Protein AF-A0A3P6QV38-F1 (afdb_monomer)

Nearest PDB structures (foldseek):
  3avs-assembly1_A  TM=8.826E-01  e=5.944E-12  Homo sapiens
  6fuk-assembly1_A  TM=8.864E-01  e=8.827E-12  Homo sapiens
  6ful-assembly1_A  TM=8.847E-01  e=1.227E-11  Homo sapiens
  3avr-assembly1_A  TM=8.791E-01  e=1.822E-11  Homo sapiens
  6g8f-assembly1_A  TM=8.722E-01  e=2.372E-11  Homo sapiens

InterPro domains:
  IPR051630 Transcriptional Corepressor and Histone Demethylase [PTHR14017] (4-155)

Radius of gyration: 28.72 Å; Cα contacts (8 Å, |Δi|>4): 113; chains: 1; bounding box: 100×56×40 Å

Foldseek 3Di:
DVLVVCCVPPVVPRDDPDDPDDDDDDDDDDDPPPPPVDDQDPVNVDDDAAEDEDDAPCSLVDVVVVVSCVVDPHYHYHCNCVRVVPDCVCVDLVVCCVPFQFAKDKAWDFDDDPPVADADPVRHGDPDGRTDIDMDTSNVVSVVVVVVVVVVVVVVVVVVVVVVVVVVVVVVVD

Structure (mmCIF, N/CA/C/O backbone):
data_AF-A0A3P6QV38-F1
#
_entry.id   AF-A0A3P6QV38-F1
#
loop_
_atom_site.group_PDB
_atom_site.id
_atom_site.type_symbol
_atom_site.label_atom_id
_atom_site.label_alt_id
_atom_site.label_comp_id
_atom_site.label_asym_id
_atom_site.label_entity_id
_atom_site.label_seq_id
_atom_site.pdbx_PDB_ins_code
_atom_site.Cartn_x
_atom_site.Cartn_y
_atom_site.Cartn_z
_atom_site.occupancy
_atom_site.B_iso_or_equiv
_atom_site.auth_seq_id
_atom_site.auth_comp_id
_atom_site.auth_asym_id
_atom_site.auth_atom_id
_atom_site.pdbx_PDB_model_num
ATOM 1 N N . MET A 1 1 ? -47.387 7.118 -4.915 1.00 59.31 1 MET A N 1
ATOM 2 C CA . MET A 1 1 ? -47.621 7.230 -6.373 1.00 59.31 1 MET A CA 1
ATOM 3 C C . MET A 1 1 ? -48.513 8.413 -6.726 1.00 59.31 1 MET A C 1
ATOM 5 O O . MET A 1 1 ? -48.124 9.179 -7.590 1.00 59.31 1 MET A O 1
ATOM 9 N N . GLU A 1 2 ? -49.624 8.643 -6.021 1.00 66.56 2 GLU A N 1
ATOM 10 C CA . GLU A 1 2 ? -50.565 9.749 -6.299 1.00 66.56 2 GLU A CA 1
ATOM 11 C C . GLU A 1 2 ? -49.926 11.156 -6.291 1.00 66.56 2 GLU A C 1
ATOM 13 O O . GLU A 1 2 ? -50.250 12.012 -7.109 1.00 66.56 2 GLU A O 1
ATOM 18 N N . MET A 1 3 ? -48.941 11.387 -5.416 1.00 63.09 3 MET A N 1
ATOM 19 C CA . MET A 1 3 ? -48.184 12.648 -5.375 1.00 63.09 3 MET A CA 1
ATOM 20 C C . MET A 1 3 ? -47.224 12.820 -6.560 1.00 63.09 3 MET A C 1
ATOM 22 O O . MET A 1 3 ? -46.977 13.944 -6.984 1.00 63.09 3 MET A O 1
ATOM 26 N N . CYS A 1 4 ? -46.715 11.722 -7.126 1.00 66.69 4 CYS A N 1
ATOM 27 C CA . CYS A 1 4 ? -45.883 11.761 -8.328 1.00 66.69 4 CYS A CA 1
ATOM 28 C C . CYS A 1 4 ? -46.725 12.116 -9.561 1.00 66.69 4 CYS A C 1
ATOM 30 O O . CYS A 1 4 ? -46.257 12.867 -10.408 1.00 66.69 4 CYS A O 1
ATOM 32 N N . SER A 1 5 ? -47.977 11.646 -9.627 1.00 71.81 5 SER A N 1
ATOM 33 C CA . SER A 1 5 ? -48.927 12.002 -10.691 1.00 71.81 5 SER A CA 1
ATOM 34 C C . SER A 1 5 ? -49.300 13.487 -10.647 1.00 71.81 5 SER A C 1
ATOM 36 O O . SER A 1 5 ? -49.256 14.160 -11.670 1.00 71.81 5 SER A O 1
ATOM 38 N N . LYS A 1 6 ? -49.524 14.055 -9.450 1.00 70.50 6 LYS A N 1
ATOM 39 C CA . LYS A 1 6 ? -49.798 15.499 -9.277 1.00 70.50 6 LYS A CA 1
ATOM 40 C C . LYS A 1 6 ? -48.680 16.406 -9.800 1.00 70.50 6 LYS A C 1
ATOM 42 O O . LYS A 1 6 ? -48.975 17.502 -10.258 1.00 70.50 6 LYS A O 1
ATOM 47 N N . ARG A 1 7 ? -47.420 15.951 -9.785 1.00 72.81 7 ARG A N 1
ATOM 48 C CA . ARG A 1 7 ? -46.286 16.685 -10.375 1.00 72.81 7 ARG A CA 1
ATOM 49 C C . ARG A 1 7 ? -46.465 16.935 -11.876 1.00 72.81 7 ARG A C 1
ATOM 51 O O . ARG A 1 7 ? -45.995 17.953 -12.370 1.00 72.81 7 ARG A O 1
ATOM 58 N N . VAL A 1 8 ? -47.117 16.005 -12.577 1.00 75.62 8 VAL A N 1
ATOM 59 C CA . VAL A 1 8 ? -47.374 16.068 -14.024 1.00 75.62 8 VAL A CA 1
ATOM 60 C C . VAL A 1 8 ? -48.748 16.680 -14.303 1.00 75.62 8 VAL A C 1
ATOM 62 O O . VAL A 1 8 ? -48.852 17.587 -15.121 1.00 75.62 8 VAL A O 1
ATOM 65 N N . ASP A 1 9 ? -49.780 16.237 -13.580 1.00 81.56 9 ASP A N 1
ATOM 66 C CA . ASP A 1 9 ? -51.176 16.588 -13.866 1.00 81.56 9 ASP A CA 1
ATOM 67 C C . ASP A 1 9 ? -51.581 17.968 -13.318 1.00 81.56 9 ASP A C 1
ATOM 69 O O . ASP A 1 9 ? -52.434 18.641 -13.893 1.00 81.56 9 ASP A O 1
ATOM 73 N N . ARG A 1 10 ? -51.001 18.394 -12.184 1.00 81.00 10 ARG A N 1
ATOM 74 C CA . ARG A 1 10 ? -51.323 19.653 -11.480 1.00 81.00 10 ARG A CA 1
ATOM 75 C C . ARG A 1 10 ? -50.068 20.275 -10.840 1.00 81.00 10 ARG A C 1
ATOM 77 O O . ARG A 1 10 ? -49.975 20.365 -9.613 1.00 81.00 10 ARG A O 1
ATOM 84 N N . PRO A 1 11 ? -49.096 20.735 -11.650 1.00 73.69 11 PRO A N 1
ATOM 85 C CA . PRO A 1 11 ? -47.784 21.179 -11.171 1.00 73.69 11 PRO A CA 1
ATOM 86 C C . PRO A 1 11 ? -47.845 22.362 -10.194 1.00 73.69 11 PRO A C 1
ATOM 88 O O . PRO A 1 11 ? -46.985 22.480 -9.328 1.00 73.69 11 PRO A O 1
ATOM 91 N N . SER A 1 12 ? -48.869 23.213 -10.287 1.00 78.94 12 SER A N 1
ATOM 92 C CA . SER A 1 12 ? -49.080 24.350 -9.379 1.00 78.94 12 SER A CA 1
ATOM 93 C C . SER A 1 12 ? -49.512 23.940 -7.963 1.00 78.94 12 SER A C 1
ATOM 95 O O . SER A 1 12 ? -49.294 24.697 -7.023 1.00 78.94 12 SER A O 1
ATOM 97 N N . GLU A 1 13 ? -50.112 22.755 -7.802 1.00 80.88 13 GLU A N 1
ATOM 98 C CA . GLU A 1 13 ? -50.526 22.183 -6.507 1.00 80.88 13 GLU A CA 1
ATOM 99 C C . GLU A 1 13 ? -49.484 21.199 -5.949 1.00 80.88 13 GLU A C 1
ATOM 101 O O . GLU A 1 13 ? -49.621 20.695 -4.832 1.00 80.88 13 GLU A O 1
ATOM 106 N N . PHE A 1 14 ? -48.447 20.882 -6.731 1.00 78.31 14 PHE A N 1
ATOM 107 C CA . PHE A 1 14 ? -47.413 19.945 -6.326 1.00 78.31 14 PHE A CA 1
ATOM 108 C C . PHE A 1 14 ? -46.420 20.614 -5.373 1.00 78.31 14 PHE A C 1
ATOM 110 O O . PHE A 1 14 ? -45.637 21.481 -5.757 1.00 78.31 14 PHE A O 1
ATOM 117 N N . GLN A 1 15 ? -46.405 20.144 -4.128 1.00 75.81 15 GLN A N 1
ATOM 118 C CA . GLN A 1 15 ? -45.390 20.492 -3.145 1.00 75.81 15 GLN A CA 1
ATOM 119 C C . GLN A 1 15 ? -44.466 19.291 -2.938 1.00 75.81 15 GLN A C 1
ATOM 121 O O . GLN A 1 15 ? -44.911 18.211 -2.544 1.00 75.81 15 GLN A O 1
ATOM 126 N 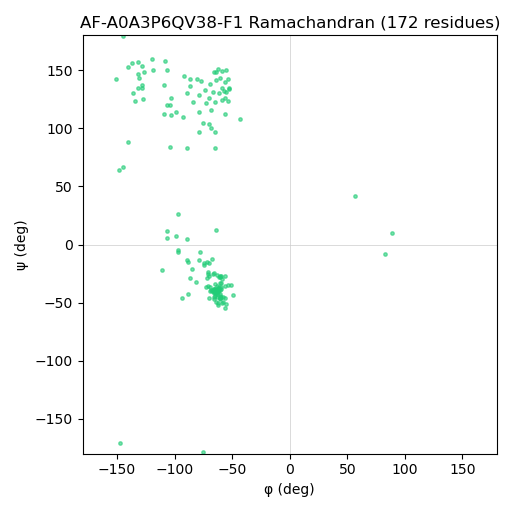N . SER A 1 16 ? -43.173 19.468 -3.213 1.00 73.19 16 SER A N 1
ATOM 127 C CA . SER A 1 16 ? -42.196 18.409 -2.965 1.00 73.19 16 SER A CA 1
ATOM 128 C C . SER A 1 16 ? -42.051 18.155 -1.463 1.00 73.19 16 SER A C 1
ATOM 130 O O . SER A 1 16 ? -41.852 19.092 -0.691 1.00 73.19 16 SER A O 1
ATOM 132 N N . LEU A 1 17 ? -42.107 16.884 -1.054 1.00 73.38 17 LEU A N 1
ATOM 133 C CA . LEU A 1 17 ? -41.834 16.466 0.328 1.00 73.38 17 LEU A CA 1
ATOM 134 C C . LEU A 1 17 ? -40.351 16.588 0.701 1.00 73.38 17 LEU A C 1
ATOM 136 O O . LEU A 1 17 ? -40.019 16.711 1.877 1.00 73.38 17 LEU A O 1
ATOM 140 N N . PHE A 1 18 ? -39.465 16.535 -0.293 1.00 77.12 18 PHE A N 1
ATOM 141 C CA . PHE A 1 18 ? -38.020 16.599 -0.108 1.00 77.12 18 PHE A CA 1
ATOM 142 C C . PHE A 1 18 ? -37.447 17.821 -0.821 1.00 77.12 18 PHE A C 1
ATOM 144 O O . PHE A 1 18 ? -37.964 18.263 -1.850 1.00 77.12 18 PHE A O 1
ATOM 151 N N . CYS A 1 19 ? -36.348 18.364 -0.301 1.00 73.00 19 CYS A N 1
ATOM 152 C CA . CYS A 1 19 ? -35.610 19.395 -1.015 1.00 73.00 19 CYS A CA 1
ATOM 153 C C . CYS A 1 19 ? -34.958 18.771 -2.259 1.00 73.00 19 CYS A C 1
ATOM 155 O O . CYS A 1 19 ? -33.929 18.110 -2.162 1.00 73.00 19 CYS A O 1
ATOM 157 N N . GLU A 1 20 ? -35.570 18.955 -3.429 1.00 72.69 20 GLU A N 1
ATOM 158 C CA . GLU A 1 20 ? -35.047 18.424 -4.699 1.00 72.69 20 GLU A CA 1
ATOM 159 C C . GLU A 1 20 ? -33.833 19.205 -5.216 1.00 72.69 20 GLU A C 1
ATOM 161 O O . GLU A 1 20 ? -33.113 18.731 -6.091 1.00 72.69 20 GLU A O 1
ATOM 166 N N . LYS A 1 21 ? -33.592 20.407 -4.679 1.00 75.12 21 LYS A N 1
ATOM 167 C CA . LYS A 1 21 ? -32.462 21.264 -5.043 1.00 75.12 21 LYS A CA 1
ATOM 168 C C . LYS A 1 21 ? -31.399 21.209 -3.951 1.00 75.12 21 LYS A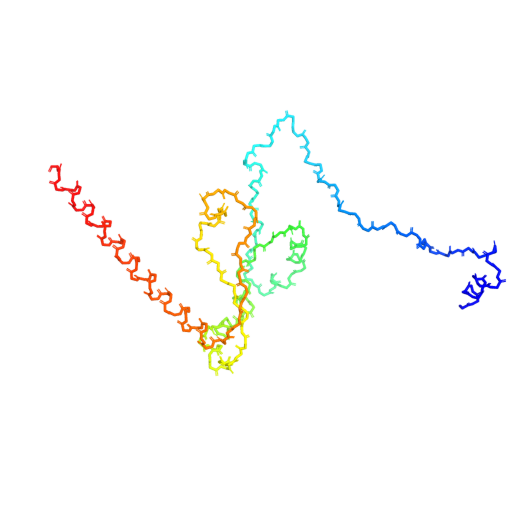 C 1
ATOM 170 O O . LYS A 1 21 ? -31.358 22.061 -3.069 1.00 75.12 21 LYS A O 1
ATOM 175 N N . ILE A 1 22 ? -30.544 20.194 -4.020 1.00 82.62 22 ILE A N 1
ATOM 176 C CA . ILE A 1 22 ? -29.346 20.087 -3.181 1.00 82.62 22 ILE A CA 1
ATOM 177 C C . ILE A 1 22 ? -28.193 20.782 -3.917 1.00 82.62 22 ILE A C 1
ATOM 179 O O . ILE A 1 22 ? -27.982 20.536 -5.105 1.00 82.62 22 ILE A O 1
ATOM 183 N N . SER A 1 23 ? -27.464 21.667 -3.230 1.00 84.75 23 SER A N 1
ATOM 184 C CA . SER A 1 23 ? -26.277 22.318 -3.797 1.00 84.75 23 SER A CA 1
ATOM 185 C C . SER A 1 23 ? -25.218 21.278 -4.178 1.00 84.75 23 SER A C 1
ATOM 187 O O . SER A 1 23 ? -25.047 20.303 -3.440 1.00 84.75 23 SER A O 1
ATOM 189 N N . PRO A 1 24 ? -24.471 21.474 -5.281 1.00 89.44 24 PRO A N 1
ATOM 190 C CA . PRO A 1 24 ? -23.344 20.611 -5.604 1.00 89.44 24 PRO A CA 1
ATOM 191 C C . PRO A 1 24 ? -22.374 20.523 -4.417 1.00 89.44 24 PRO A C 1
ATOM 193 O O . PRO A 1 24 ? -22.160 21.536 -3.742 1.00 89.44 24 PRO A O 1
ATOM 196 N N . PRO A 1 25 ? -21.777 19.349 -4.153 1.00 91.44 25 PRO A N 1
ATOM 197 C CA . PRO A 1 25 ? -20.779 19.223 -3.104 1.00 91.44 25 PRO A CA 1
ATOM 198 C C . PRO A 1 25 ? -19.615 20.176 -3.398 1.00 91.44 25 PRO A C 1
ATOM 200 O O . PRO A 1 25 ? -19.028 20.144 -4.479 1.00 91.44 25 PRO A O 1
ATOM 203 N N . GLN A 1 26 ? -19.301 21.041 -2.438 1.00 92.62 26 GLN A N 1
ATOM 204 C CA . GLN A 1 26 ? -18.143 21.929 -2.488 1.00 92.62 26 GLN A CA 1
ATOM 205 C C . GLN A 1 26 ? -17.076 21.422 -1.524 1.00 92.62 26 GLN A C 1
ATOM 207 O O . GLN A 1 26 ? -17.391 20.812 -0.499 1.00 92.62 26 GLN A O 1
ATOM 212 N N . ALA A 1 27 ? -15.808 21.675 -1.853 1.00 92.44 27 ALA A N 1
ATOM 213 C CA . ALA A 1 27 ? -14.719 21.390 -0.933 1.00 92.44 27 ALA A CA 1
ATOM 214 C C . ALA A 1 27 ? -14.933 22.185 0.371 1.00 92.44 27 ALA A C 1
A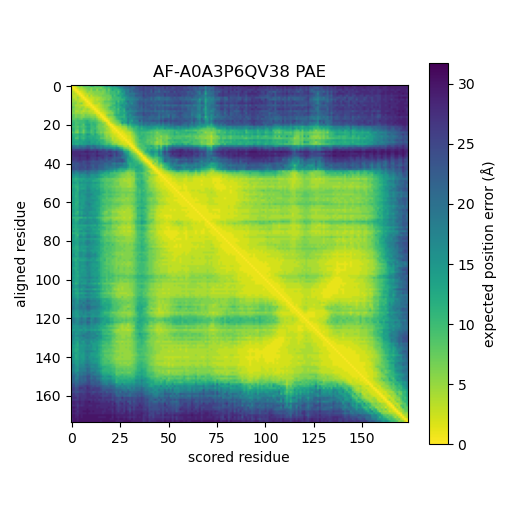TOM 216 O O . ALA A 1 27 ? -15.280 23.369 0.303 1.00 92.44 27 ALA A O 1
ATOM 217 N N . PRO A 1 28 ? -14.755 21.565 1.551 1.00 90.38 28 PRO A N 1
ATOM 218 C CA . PRO A 1 28 ? -14.874 22.284 2.809 1.00 90.38 28 PRO A CA 1
ATOM 219 C C . PRO A 1 28 ? -13.787 23.358 2.903 1.00 90.38 28 PRO A C 1
ATOM 221 O O . PRO A 1 28 ? -12.671 23.183 2.407 1.00 90.38 28 PRO A O 1
ATOM 224 N N . ASN A 1 29 ? -14.102 24.461 3.580 1.00 89.06 29 ASN A N 1
ATOM 225 C CA . ASN A 1 29 ? -13.096 25.462 3.915 1.00 89.06 29 ASN A CA 1
ATOM 226 C C . ASN A 1 29 ? -12.021 24.848 4.820 1.00 89.06 29 ASN A C 1
ATOM 228 O O . ASN A 1 29 ? -12.298 23.928 5.597 1.00 89.06 29 ASN A O 1
ATOM 232 N N . ALA A 1 30 ? -10.800 25.381 4.734 1.00 83.44 30 ALA A N 1
ATOM 233 C CA . ALA A 1 30 ? -9.718 24.975 5.619 1.00 83.44 30 ALA A CA 1
ATOM 234 C C . ALA A 1 30 ? -10.175 25.080 7.090 1.00 83.44 30 ALA A C 1
ATOM 236 O O . ALA A 1 30 ? -10.790 26.088 7.455 1.00 83.44 30 ALA A O 1
ATOM 237 N N . PRO A 1 31 ? -9.897 24.068 7.935 1.00 81.94 31 PRO A N 1
ATOM 238 C CA . PRO A 1 31 ? -10.285 24.108 9.336 1.00 81.94 31 PRO A CA 1
ATOM 239 C C . PRO A 1 31 ? -9.718 25.349 10.017 1.00 81.94 31 PRO A C 1
ATOM 241 O O . PRO A 1 31 ? -8.554 25.702 9.809 1.00 81.94 31 PRO A O 1
ATOM 244 N N . GLU A 1 32 ? -10.514 25.983 10.877 1.00 74.38 32 GLU A N 1
ATOM 245 C CA . GLU A 1 32 ? -10.012 27.052 11.729 1.00 74.38 32 GLU A CA 1
ATOM 246 C C . GLU A 1 32 ? -8.990 26.458 12.705 1.00 74.38 32 GLU A C 1
ATOM 248 O O . GLU A 1 32 ? -9.330 25.892 13.747 1.00 74.38 32 GLU A O 1
ATOM 253 N N . LEU A 1 33 ? -7.703 26.570 12.368 1.00 64.25 33 LEU A N 1
ATOM 254 C CA . LEU A 1 33 ? -6.641 26.443 13.354 1.00 64.25 33 LEU A CA 1
ATOM 255 C C . LEU A 1 33 ? -6.968 27.488 14.413 1.00 64.25 33 LEU A C 1
ATOM 257 O O . LEU A 1 33 ? -6.948 28.677 14.093 1.00 64.25 33 LEU A O 1
ATOM 261 N N . LYS A 1 34 ? -7.336 27.062 15.634 1.00 58.53 34 LYS A N 1
ATOM 262 C CA . LYS A 1 34 ? -7.511 27.972 16.774 1.00 58.53 34 LYS A CA 1
ATOM 263 C C . LYS A 1 34 ? -6.329 28.927 16.731 1.00 58.53 34 LYS A C 1
ATOM 265 O O . LYS A 1 34 ? -5.196 28.491 16.923 1.00 58.53 34 LYS A O 1
ATOM 270 N N . ARG A 1 35 ? -6.606 30.180 16.364 1.00 46.75 35 ARG A N 1
ATOM 271 C CA . ARG A 1 35 ? -5.612 31.229 16.166 1.00 46.75 35 ARG A CA 1
ATOM 272 C C . ARG A 1 35 ? -4.979 31.498 17.522 1.00 46.75 35 ARG A C 1
ATOM 274 O O . ARG A 1 35 ? -5.398 32.403 18.235 1.00 46.75 35 ARG A O 1
ATOM 281 N N . CYS A 1 36 ? -3.998 30.688 17.905 1.00 47.34 36 CYS A N 1
ATOM 282 C CA . CYS A 1 36 ? -2.960 31.163 18.791 1.00 47.34 36 CYS A CA 1
ATOM 283 C C . CYS A 1 36 ? -2.391 32.399 18.095 1.00 47.34 36 CYS A C 1
ATOM 285 O O . CYS A 1 36 ? -2.147 32.390 16.891 1.00 47.34 36 CYS A O 1
ATOM 287 N N . SER A 1 37 ? -2.266 33.490 18.835 1.00 54.22 37 SER A N 1
ATOM 288 C CA . SER A 1 37 ? -1.833 34.816 18.384 1.00 54.22 37 SER A CA 1
ATOM 289 C C . SER A 1 37 ? -0.384 34.863 17.862 1.00 54.22 37 SER A C 1
ATOM 291 O O . SER A 1 37 ? 0.171 35.937 17.651 1.00 54.22 37 SER A O 1
ATOM 293 N N . SER A 1 38 ? 0.221 33.702 17.624 1.00 56.06 38 SER A N 1
ATOM 294 C CA . SER A 1 38 ? 1.537 33.484 17.049 1.00 56.06 38 SER A CA 1
ATOM 295 C C . SER A 1 38 ? 1.439 32.435 15.932 1.00 56.06 38 SER A C 1
ATOM 297 O O . SER A 1 38 ? 0.612 31.520 16.022 1.00 56.06 38 SER A O 1
ATOM 299 N N . PRO A 1 39 ? 2.259 32.537 14.868 1.00 59.00 39 PRO A N 1
ATOM 300 C CA . PRO A 1 39 ? 2.323 31.496 13.851 1.00 59.00 39 PRO A CA 1
ATOM 301 C C . PRO A 1 39 ? 2.570 30.135 14.525 1.00 59.00 39 PRO A C 1
ATOM 303 O O . PRO A 1 39 ? 3.413 30.058 15.427 1.00 59.00 39 PRO A O 1
ATOM 306 N N . PRO A 1 40 ? 1.830 29.077 14.140 1.00 57.78 40 PRO A N 1
ATOM 307 C CA . PRO A 1 40 ? 2.024 27.749 14.706 1.00 57.78 40 PRO A CA 1
ATOM 308 C C . PRO A 1 40 ? 3.496 27.368 14.550 1.00 57.78 40 PRO A C 1
ATOM 310 O O . PRO A 1 40 ? 4.037 27.394 13.445 1.00 57.78 40 PRO A O 1
ATOM 313 N N . SER A 1 41 ? 4.168 27.052 15.660 1.00 63.41 41 SER A N 1
ATOM 314 C CA . SER A 1 41 ? 5.540 26.553 15.592 1.00 63.41 41 SER A CA 1
ATOM 315 C C . SER A 1 41 ? 5.557 25.271 14.757 1.00 63.41 41 SER A C 1
ATOM 317 O O . SER A 1 41 ? 4.584 24.514 14.775 1.00 63.41 41 SER A O 1
ATOM 319 N N . VAL A 1 42 ? 6.651 24.988 14.046 1.00 63.81 42 VAL A N 1
ATOM 320 C CA . VAL A 1 42 ? 6.806 23.748 13.255 1.00 63.81 42 VAL A CA 1
ATOM 321 C C . VAL A 1 42 ? 6.476 22.506 14.101 1.00 63.81 42 VAL A C 1
ATOM 323 O O . VAL A 1 42 ? 5.828 21.573 13.635 1.00 63.81 42 VAL A O 1
ATOM 326 N N . THR A 1 43 ? 6.808 22.545 15.394 1.00 63.38 43 THR A N 1
ATOM 327 C CA . THR A 1 43 ? 6.480 21.512 16.385 1.00 63.38 43 THR A CA 1
ATOM 328 C C . THR A 1 43 ? 4.975 21.287 16.568 1.00 63.38 43 THR A C 1
ATOM 330 O O . THR A 1 43 ? 4.552 20.166 16.817 1.00 63.38 43 THR A O 1
ATOM 333 N N . SER A 1 44 ? 4.144 22.323 16.430 1.00 68.38 44 SER A N 1
ATOM 334 C CA . SER A 1 44 ? 2.683 22.209 16.564 1.00 68.38 44 SER A CA 1
ATOM 335 C C . SER A 1 44 ? 2.002 21.526 15.368 1.00 68.38 44 SER A C 1
ATOM 337 O O . SER A 1 44 ? 0.869 21.051 15.495 1.00 68.38 44 SER A O 1
ATOM 339 N N . LEU A 1 45 ? 2.695 21.446 14.225 1.00 77.50 45 LEU A N 1
ATOM 340 C CA . LEU A 1 45 ? 2.226 20.764 13.015 1.00 77.50 45 LEU A CA 1
ATOM 341 C C . LEU A 1 45 ? 2.572 19.267 13.029 1.00 77.50 45 LEU A C 1
ATOM 343 O O . LEU A 1 45 ? 1.827 18.457 12.479 1.00 77.50 45 LEU A O 1
ATOM 347 N N . LEU A 1 46 ? 3.662 18.887 13.701 1.00 84.75 46 LEU A N 1
ATOM 348 C CA . LEU A 1 46 ? 4.124 17.504 13.819 1.00 84.75 46 LEU A CA 1
ATOM 349 C C . LEU A 1 46 ? 3.491 16.816 15.034 1.00 84.75 46 LEU A C 1
ATOM 351 O O . LEU A 1 46 ? 4.080 16.734 16.111 1.00 84.75 46 LEU A O 1
ATOM 355 N N . ARG A 1 47 ? 2.264 16.314 14.868 1.00 85.75 47 ARG A N 1
ATOM 356 C CA . ARG A 1 47 ? 1.589 15.532 15.915 1.00 85.75 47 ARG A CA 1
ATOM 357 C C . ARG A 1 47 ? 2.081 14.080 15.921 1.00 85.75 47 ARG A C 1
ATOM 359 O O . ARG A 1 47 ? 2.282 13.514 14.847 1.00 85.75 47 ARG A O 1
ATOM 366 N N . PRO A 1 48 ? 2.230 13.447 17.099 1.00 90.12 48 PRO A N 1
ATOM 367 C CA . PRO A 1 48 ? 2.579 12.035 17.172 1.00 90.12 48 PRO A CA 1
ATOM 368 C C . PRO A 1 48 ? 1.467 11.174 16.564 1.00 90.12 48 PRO A C 1
ATOM 370 O O . PRO A 1 48 ? 0.282 11.451 16.756 1.00 90.12 48 PRO A O 1
ATOM 373 N N . THR A 1 49 ? 1.846 10.110 15.855 1.00 94.56 49 THR A N 1
ATOM 374 C CA . THR A 1 49 ? 0.891 9.125 15.336 1.00 94.56 49 THR A CA 1
ATOM 375 C C . THR A 1 49 ? 0.217 8.398 16.504 1.00 94.56 49 THR A C 1
ATOM 377 O O . THR A 1 49 ? 0.924 7.777 17.304 1.00 94.56 49 THR A O 1
ATOM 380 N N . PRO A 1 50 ? -1.124 8.431 16.614 1.00 95.81 50 PRO A N 1
ATOM 381 C CA . PRO A 1 50 ? -1.851 7.658 17.614 1.00 95.81 50 PRO A CA 1
ATOM 382 C C . PRO A 1 50 ? -1.511 6.173 17.496 1.00 95.81 50 PRO A C 1
ATOM 384 O O . PRO A 1 50 ? -1.619 5.586 16.419 1.00 95.81 50 PRO A O 1
ATOM 387 N N . LEU A 1 51 ? -1.086 5.572 18.605 1.00 96.94 51 LEU A N 1
ATOM 388 C CA . LEU A 1 51 ? -0.603 4.198 18.656 1.00 96.94 51 LEU A CA 1
ATOM 389 C C . LEU A 1 51 ? -1.325 3.432 19.757 1.00 96.94 51 LEU A C 1
ATOM 391 O O . LEU A 1 51 ? -1.420 3.906 20.886 1.00 96.94 51 LEU A O 1
ATOM 395 N N . VAL A 1 52 ? -1.761 2.220 19.432 1.00 96.75 52 VAL A N 1
ATOM 396 C CA . VAL A 1 52 ? -2.321 1.260 20.385 1.00 96.75 52 VAL A CA 1
ATOM 397 C C . VAL A 1 52 ? -1.605 -0.079 20.237 1.00 96.75 52 VAL A C 1
ATOM 399 O O . VAL A 1 52 ? -1.310 -0.524 19.125 1.00 96.75 52 VAL A O 1
ATOM 402 N N . VAL A 1 53 ? -1.277 -0.708 21.362 1.00 97.50 53 VAL A N 1
ATOM 403 C CA . VAL A 1 53 ? -0.692 -2.052 21.401 1.00 97.50 53 VAL A CA 1
ATOM 404 C C . VAL A 1 53 ? -1.791 -3.023 21.797 1.00 97.50 53 VAL A C 1
ATOM 406 O O . VAL A 1 53 ? -2.466 -2.824 22.801 1.00 97.50 53 VAL A O 1
ATOM 409 N N . VAL A 1 54 ? -1.981 -4.052 20.983 1.00 97.56 54 VAL A N 1
ATOM 410 C CA . VAL A 1 54 ? -2.955 -5.115 21.205 1.00 97.56 54 VAL A CA 1
ATOM 411 C C . VAL A 1 54 ? -2.188 -6.341 21.684 1.00 97.56 54 VAL A C 1
ATOM 413 O O . VAL A 1 54 ? -1.315 -6.835 20.969 1.00 97.56 54 VAL A O 1
ATOM 416 N N . GLU A 1 55 ? -2.507 -6.824 22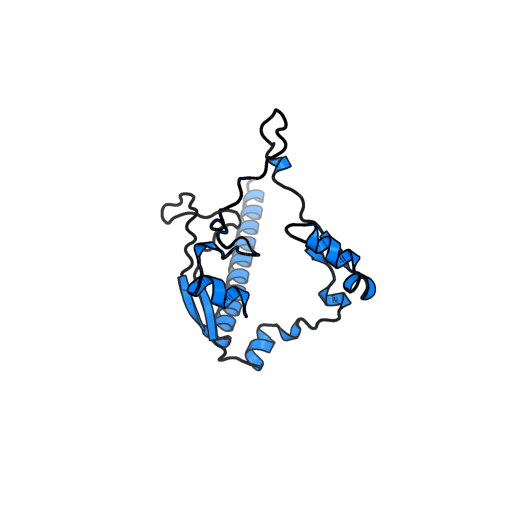.884 1.00 96.56 55 GLU A N 1
ATOM 417 C CA . GLU A 1 55 ? -1.802 -7.944 23.526 1.00 96.56 55 GLU A CA 1
ATOM 418 C C . GLU A 1 55 ? -2.664 -9.209 23.615 1.00 96.56 55 GLU A C 1
ATOM 420 O O . GLU A 1 55 ? -2.141 -10.322 23.676 1.00 96.56 55 GLU A O 1
ATOM 425 N N . SER A 1 56 ? -3.992 -9.067 23.560 1.00 97.25 56 SER A N 1
ATOM 426 C CA . SER A 1 56 ? -4.926 -10.188 23.614 1.00 97.25 56 SER A CA 1
ATOM 427 C C . SER A 1 56 ? -5.991 -10.130 22.522 1.00 97.25 56 SER A C 1
ATOM 429 O O . SER A 1 56 ? -6.342 -9.072 21.996 1.00 97.25 56 SER A O 1
ATOM 431 N N . ARG A 1 57 ? -6.569 -11.294 22.191 1.00 96.75 57 ARG A N 1
ATOM 432 C CA . ARG A 1 57 ? -7.666 -11.378 21.210 1.00 96.75 57 ARG A CA 1
ATOM 433 C C . ARG A 1 57 ? -8.890 -10.578 21.662 1.00 96.75 57 ARG A C 1
ATOM 435 O O . ARG A 1 57 ? -9.625 -10.086 20.814 1.00 96.75 57 ARG A O 1
ATOM 442 N N . LYS A 1 58 ? -9.074 -10.423 22.977 1.00 96.88 58 LYS A N 1
ATOM 443 C CA . LYS A 1 58 ? -10.124 -9.583 23.552 1.00 96.88 58 LYS A CA 1
ATOM 444 C C . LYS A 1 58 ? -9.912 -8.118 23.174 1.00 96.88 58 LYS A C 1
ATOM 446 O O . LYS A 1 58 ? -10.858 -7.489 22.723 1.00 96.88 58 LYS A O 1
ATOM 451 N N . ASP A 1 59 ? -8.682 -7.619 23.272 1.00 95.88 59 ASP A N 1
ATOM 452 C CA . ASP A 1 59 ? -8.349 -6.234 22.909 1.00 95.88 59 ASP A CA 1
ATOM 453 C C . ASP A 1 59 ? -8.526 -5.999 21.404 1.00 95.88 59 ASP A C 1
ATOM 455 O O . ASP A 1 59 ? -9.043 -4.967 20.988 1.00 95.88 59 ASP A O 1
ATOM 459 N N . ALA A 1 60 ? -8.168 -6.991 20.579 1.00 96.19 60 ALA A N 1
ATOM 460 C CA . ALA A 1 60 ? -8.346 -6.933 19.126 1.00 96.19 60 ALA A CA 1
ATOM 461 C C . ALA A 1 60 ? -9.823 -6.851 18.697 1.00 96.19 60 ALA A C 1
ATOM 463 O O . ALA A 1 60 ? -10.122 -6.375 17.606 1.00 96.19 60 ALA A O 1
ATOM 464 N N . GLN A 1 61 ? -10.735 -7.357 19.532 1.00 95.44 61 GLN A N 1
ATOM 465 C CA . GLN A 1 61 ? -12.179 -7.407 19.284 1.00 95.44 61 GLN A CA 1
ATOM 466 C C . GLN A 1 61 ? -12.955 -6.385 20.130 1.00 95.44 61 GLN A C 1
ATOM 468 O O . GLN A 1 61 ? -14.186 -6.389 20.131 1.00 95.44 61 GLN A O 1
ATOM 473 N N . ALA A 1 62 ? -12.248 -5.527 20.866 1.00 96.62 62 ALA A N 1
ATOM 474 C CA . ALA A 1 62 ? -12.842 -4.563 21.773 1.00 96.62 62 ALA A CA 1
ATOM 475 C C . ALA A 1 62 ? -13.496 -3.404 20.991 1.00 96.62 62 ALA A C 1
ATOM 477 O O . ALA A 1 62 ? -12.849 -2.821 20.114 1.00 96.62 62 ALA A O 1
ATOM 478 N N . PRO A 1 63 ? -14.737 -2.998 21.319 1.00 97.19 63 PRO A N 1
ATOM 479 C CA . PRO A 1 63 ? -15.361 -1.807 20.734 1.00 97.19 63 PRO A CA 1
ATOM 480 C C . PRO A 1 63 ? -14.532 -0.530 20.935 1.00 97.19 63 PRO A C 1
ATOM 482 O O . PRO A 1 63 ? -14.605 0.405 20.140 1.00 97.19 63 PRO A O 1
ATOM 485 N N . GLU A 1 64 ? -13.725 -0.478 21.993 1.00 96.75 64 GLU A N 1
ATOM 486 C CA . GLU A 1 64 ? -12.805 0.616 22.289 1.00 96.75 64 GLU A CA 1
ATOM 487 C C . GLU A 1 64 ? -11.746 0.793 21.193 1.00 96.75 64 GLU A C 1
ATOM 489 O O . GLU A 1 64 ? -11.417 1.930 20.852 1.00 96.75 64 GLU A O 1
ATOM 494 N N . LEU A 1 65 ? -11.258 -0.302 20.597 1.00 96.56 65 LEU A N 1
ATOM 495 C CA . LEU A 1 65 ? -10.294 -0.250 19.497 1.00 96.56 65 LEU A CA 1
ATOM 496 C C . LEU A 1 65 ? -10.925 0.362 18.240 1.00 96.56 65 LEU A C 1
ATOM 498 O O . LEU A 1 65 ? -10.296 1.179 17.570 1.00 96.56 65 LEU A O 1
ATOM 502 N N . GLN A 1 66 ? -12.187 0.030 17.955 1.00 96.25 66 GLN A N 1
ATOM 503 C CA . GLN A 1 66 ? -12.931 0.643 16.855 1.00 96.25 66 GLN A CA 1
ATOM 504 C C . GLN A 1 66 ? -13.098 2.153 17.075 1.00 96.25 66 GLN A C 1
ATOM 506 O O . GLN A 1 66 ? -12.749 2.944 16.200 1.00 96.25 66 GLN A O 1
ATOM 511 N N . ARG A 1 67 ? -13.565 2.564 18.262 1.00 97.19 67 ARG A N 1
ATOM 512 C CA . ARG A 1 67 ? -13.734 3.990 18.599 1.00 97.19 67 ARG A CA 1
ATOM 513 C C . ARG A 1 67 ? -12.414 4.758 18.514 1.00 97.19 67 ARG A C 1
ATOM 515 O O . ARG A 1 67 ? -12.394 5.898 18.058 1.00 97.19 67 ARG A O 1
ATOM 522 N N . PHE A 1 68 ? -11.310 4.136 18.933 1.00 96.19 68 PHE A N 1
ATOM 523 C CA . PHE A 1 68 ? -9.970 4.700 18.787 1.00 96.19 68 PHE A CA 1
ATOM 524 C C . PHE A 1 68 ? -9.637 4.987 17.317 1.00 96.19 68 PHE A C 1
ATOM 526 O O . PHE A 1 68 ? -9.251 6.111 16.996 1.00 96.19 68 PHE A O 1
ATOM 533 N N . CYS A 1 69 ? -9.848 4.019 16.421 1.00 96.56 69 CYS A N 1
ATOM 534 C CA . CYS A 1 69 ? -9.631 4.199 14.985 1.00 96.56 69 CYS A CA 1
ATOM 535 C C . CYS A 1 69 ? -10.526 5.283 14.368 1.00 96.56 69 CYS A C 1
ATOM 537 O O . CYS A 1 69 ? -10.053 6.042 13.531 1.00 96.56 69 CYS A O 1
ATOM 539 N N . GLU A 1 70 ? -11.787 5.391 14.792 1.00 96.56 70 GLU A N 1
ATOM 540 C CA . GLU A 1 70 ? -12.727 6.407 14.291 1.00 96.56 70 GLU A CA 1
ATOM 541 C C . GLU A 1 70 ? -12.375 7.829 14.762 1.00 96.56 70 GLU A C 1
ATOM 543 O O . GLU A 1 70 ? -12.683 8.810 14.087 1.00 96.56 70 GLU A O 1
ATOM 548 N N . SER A 1 71 ? -11.713 7.958 15.915 1.00 95.12 71 SER A N 1
ATOM 549 C CA . SER A 1 71 ? -11.377 9.255 16.517 1.00 95.12 71 SER A CA 1
ATOM 550 C C . SER A 1 71 ? -10.165 9.964 15.899 1.00 95.12 71 SER A C 1
ATOM 552 O O . SER A 1 71 ? -9.939 11.144 16.180 1.00 95.12 71 SER A O 1
ATOM 554 N N . ALA A 1 72 ? -9.369 9.269 15.082 1.00 91.06 72 ALA A N 1
ATOM 555 C CA . ALA A 1 72 ? -8.095 9.761 14.576 1.00 91.06 72 ALA A CA 1
ATOM 556 C C . ALA A 1 72 ? -8.018 9.671 13.043 1.00 91.06 72 ALA A C 1
ATOM 558 O O . ALA A 1 72 ? -8.547 8.734 12.455 1.00 91.06 72 ALA A O 1
ATOM 559 N N . PRO A 1 73 ? -7.299 10.594 12.373 1.00 93.56 73 PRO A N 1
ATOM 560 C CA . PRO A 1 73 ? -7.105 10.518 10.923 1.00 93.56 73 PRO A CA 1
ATOM 561 C C . PRO A 1 73 ? -6.257 9.306 10.503 1.00 93.56 73 PRO A C 1
ATOM 563 O O . PRO A 1 73 ? -6.350 8.841 9.372 1.00 93.56 73 PRO A O 1
ATOM 566 N N . ILE A 1 74 ? -5.407 8.816 11.407 1.00 96.06 74 ILE A N 1
ATOM 567 C CA . ILE A 1 74 ? -4.564 7.636 11.233 1.00 96.06 74 ILE A CA 1
ATOM 568 C C . ILE A 1 74 ? -4.313 6.998 12.602 1.00 96.06 74 ILE A C 1
ATOM 570 O O . ILE A 1 74 ? -4.137 7.707 13.595 1.00 96.06 74 ILE A O 1
ATOM 574 N N . ALA A 1 75 ? -4.278 5.667 12.650 1.00 95.88 75 ALA A N 1
ATOM 575 C CA . ALA A 1 75 ? -4.031 4.891 13.860 1.00 95.88 75 ALA A CA 1
ATOM 576 C C . ALA A 1 75 ? -3.047 3.750 13.571 1.00 95.88 75 ALA A C 1
ATOM 578 O O . ALA A 1 75 ? -3.231 2.982 12.627 1.00 95.88 75 ALA A O 1
ATOM 579 N N . LEU A 1 76 ? -2.011 3.623 14.401 1.00 97.56 76 LEU A N 1
ATOM 580 C CA . LEU A 1 76 ? -1.044 2.532 14.340 1.00 97.56 76 LEU A CA 1
ATOM 581 C C . LEU A 1 76 ? -1.390 1.463 15.381 1.00 97.56 76 LEU A C 1
ATOM 583 O O . LEU A 1 76 ? -1.267 1.692 16.582 1.00 97.56 76 LEU A O 1
ATOM 587 N N . ILE A 1 77 ? -1.772 0.275 14.916 1.00 97.81 77 ILE A N 1
ATOM 588 C CA . ILE A 1 77 ? -2.106 -0.865 15.776 1.00 97.81 77 ILE A CA 1
ATOM 589 C C . ILE A 1 77 ? -0.935 -1.848 15.775 1.00 97.81 77 ILE A C 1
ATOM 591 O O . ILE A 1 77 ? -0.646 -2.494 14.767 1.00 97.81 77 ILE A O 1
ATOM 595 N N . ARG A 1 78 ? -0.247 -1.980 16.909 1.00 97.94 78 ARG A N 1
ATOM 596 C CA . ARG A 1 78 ? 0.845 -2.948 17.086 1.00 97.94 78 ARG A CA 1
ATOM 597 C C . ARG A 1 78 ? 0.320 -4.261 17.658 1.00 97.94 78 ARG A C 1
ATOM 599 O O . ARG A 1 78 ? -0.587 -4.259 18.479 1.00 97.94 78 ARG A O 1
ATOM 606 N N . GLY A 1 79 ? 0.913 -5.380 17.239 1.00 96.50 79 GLY A N 1
ATOM 607 C CA . GLY A 1 79 ? 0.611 -6.715 17.781 1.00 96.50 79 GLY A CA 1
ATOM 608 C C . GLY A 1 79 ? -0.619 -7.411 17.187 1.00 96.50 79 GLY A C 1
ATOM 609 O O . GLY A 1 79 ? -0.799 -8.605 17.410 1.00 96.50 79 GLY A O 1
ATOM 610 N N . LEU A 1 80 ? -1.418 -6.717 16.366 1.00 97.44 80 LEU A N 1
ATOM 611 C CA . LEU A 1 80 ? -2.696 -7.223 15.852 1.00 97.44 80 LEU A CA 1
ATOM 612 C C . LEU A 1 80 ? -2.578 -8.571 15.123 1.00 97.44 80 LEU A C 1
ATOM 614 O O . LEU A 1 80 ? -3.299 -9.515 15.441 1.00 97.44 80 LEU A O 1
ATOM 618 N N . THR A 1 81 ? -1.654 -8.681 14.166 1.00 96.56 81 THR A N 1
ATOM 619 C CA . THR A 1 81 ? -1.464 -9.902 13.366 1.00 96.56 81 THR A CA 1
ATOM 620 C C . THR A 1 81 ? -1.032 -11.088 14.228 1.00 96.56 81 THR A C 1
ATOM 622 O O . THR A 1 81 ? -1.543 -12.193 14.049 1.00 96.56 81 THR A O 1
ATOM 625 N N . GLY A 1 82 ? -0.154 -10.856 15.210 1.00 96.38 82 GLY A N 1
ATOM 626 C CA . GLY A 1 82 ? 0.297 -11.880 16.155 1.00 96.38 82 GLY A CA 1
ATOM 627 C C . GLY A 1 82 ? -0.830 -12.365 17.066 1.00 96.38 82 GLY A C 1
ATOM 628 O O . GLY A 1 82 ? -1.061 -13.566 17.190 1.00 96.38 82 GLY A O 1
ATOM 629 N N . VAL A 1 83 ? -1.597 -11.434 17.632 1.00 97.38 83 VAL A N 1
ATOM 630 C CA . VAL A 1 83 ? -2.746 -11.727 18.498 1.00 97.38 83 VAL A CA 1
ATOM 631 C C . VAL A 1 83 ? -3.842 -12.505 17.769 1.00 97.38 83 VAL A C 1
ATOM 633 O O . VAL A 1 83 ? -4.429 -13.446 18.315 1.00 97.38 83 VAL A O 1
ATOM 636 N N . LEU A 1 84 ? -4.122 -12.138 16.518 1.00 96.69 84 LEU A N 1
ATOM 637 C CA . LEU A 1 84 ? -5.113 -12.826 15.696 1.00 96.69 84 LEU A CA 1
ATOM 638 C C . LEU A 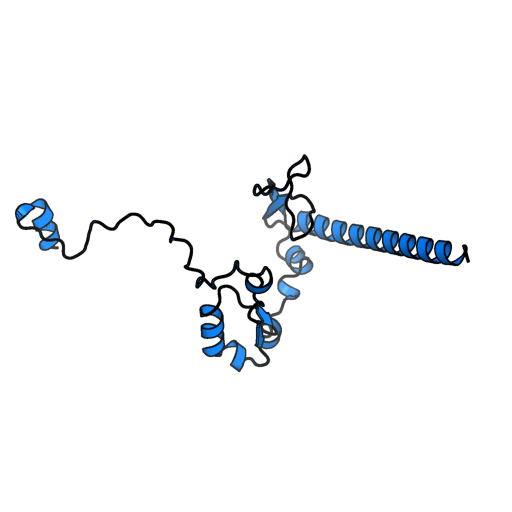1 84 ? -4.595 -14.146 15.115 1.00 96.69 84 LEU A C 1
ATOM 640 O O . LEU A 1 84 ? -5.402 -14.913 14.590 1.00 96.69 84 LEU A O 1
ATOM 644 N N . LYS A 1 85 ? -3.301 -14.453 15.289 1.00 96.56 85 LYS A N 1
ATOM 645 C CA . LYS A 1 85 ? -2.612 -15.607 14.696 1.00 96.56 85 LYS A CA 1
ATOM 646 C C . LYS A 1 85 ? -2.730 -15.615 13.167 1.00 96.56 85 LYS A C 1
ATOM 648 O O . LYS A 1 85 ? -2.977 -16.656 12.565 1.00 96.56 85 LYS A O 1
ATOM 653 N N . MET A 1 86 ? -2.593 -14.442 12.551 1.00 97.00 86 MET A N 1
ATOM 654 C CA . MET A 1 86 ? -2.561 -14.310 11.097 1.00 97.00 86 MET A CA 1
ATOM 655 C C . MET A 1 86 ? -1.229 -14.833 10.570 1.00 97.00 86 MET A C 1
ATOM 657 O O . MET A 1 86 ? -0.168 -14.325 10.937 1.00 97.00 86 MET A O 1
ATOM 661 N N . ASP A 1 87 ? -1.286 -15.823 9.687 1.00 96.81 87 ASP A N 1
ATOM 662 C CA . ASP A 1 87 ? -0.097 -16.335 9.023 1.00 96.81 87 ASP A CA 1
ATOM 663 C C . ASP A 1 87 ? 0.323 -15.401 7.878 1.00 96.81 87 ASP A C 1
ATOM 665 O O . ASP A 1 87 ? -0.199 -15.457 6.765 1.00 96.81 87 ASP A O 1
ATOM 669 N N . LEU A 1 88 ? 1.278 -14.512 8.166 1.00 96.75 88 LEU A N 1
ATOM 670 C CA . LEU A 1 88 ? 1.825 -13.585 7.174 1.00 96.75 88 LEU A CA 1
ATOM 671 C C . LEU A 1 88 ? 2.717 -14.282 6.136 1.00 96.75 88 LEU A C 1
ATOM 673 O O . LEU A 1 88 ? 2.987 -13.698 5.087 1.00 96.75 88 LEU A O 1
ATOM 677 N N . SER A 1 89 ? 3.157 -15.522 6.387 1.00 96.44 89 SER A N 1
ATOM 678 C CA . SER A 1 89 ? 3.977 -16.271 5.429 1.00 96.44 89 SER A CA 1
ATOM 679 C C . SER A 1 89 ? 3.203 -16.610 4.151 1.00 96.44 89 SER A C 1
ATOM 681 O O . SER A 1 89 ? 3.802 -16.701 3.076 1.00 96.44 89 SER A O 1
ATOM 683 N N . LEU A 1 90 ? 1.869 -16.672 4.236 1.00 96.44 90 LEU A N 1
ATOM 684 C CA . LEU A 1 90 ? 0.972 -16.843 3.091 1.00 96.44 90 LEU A CA 1
ATOM 685 C C . LEU A 1 90 ? 1.085 -15.703 2.068 1.00 96.44 90 LEU A C 1
ATOM 687 O O . LEU A 1 90 ? 0.863 -15.920 0.882 1.00 96.44 90 LEU A O 1
ATOM 691 N N . PHE A 1 91 ? 1.480 -14.507 2.511 1.00 96.62 91 PHE A N 1
ATOM 692 C CA . PHE A 1 91 ? 1.653 -13.322 1.664 1.00 96.62 91 PHE A CA 1
ATOM 693 C C . PHE A 1 91 ? 3.116 -13.077 1.276 1.00 96.62 91 PHE A C 1
ATOM 695 O O . PHE A 1 91 ? 3.446 -12.034 0.713 1.00 96.62 91 PHE A O 1
ATOM 702 N N . SER A 1 92 ? 4.018 -14.010 1.595 1.00 97.69 92 SER A N 1
ATOM 703 C CA . SER A 1 92 ? 5.417 -13.888 1.200 1.00 97.69 92 SER A CA 1
ATOM 704 C C . SER A 1 92 ? 5.561 -13.963 -0.321 1.00 97.69 92 SER A C 1
ATOM 706 O O . SER A 1 92 ? 4.838 -14.705 -0.987 1.00 97.69 92 SER A O 1
ATOM 708 N N . THR A 1 93 ? 6.553 -13.261 -0.878 1.00 97.69 93 THR A N 1
ATOM 709 C CA . THR A 1 93 ? 6.866 -13.340 -2.314 1.00 97.69 93 THR A CA 1
ATOM 710 C C . THR A 1 93 ? 7.079 -14.788 -2.768 1.00 97.69 93 THR A C 1
ATOM 712 O O . THR A 1 93 ? 6.676 -15.150 -3.867 1.00 97.69 93 THR A O 1
ATOM 715 N N . LYS A 1 94 ? 7.662 -15.639 -1.910 1.00 97.31 94 LYS A N 1
ATOM 716 C CA . LYS A 1 94 ? 7.847 -17.068 -2.191 1.00 97.31 94 LYS A CA 1
ATOM 717 C C . LYS A 1 94 ? 6.505 -17.782 -2.379 1.00 97.31 94 LYS A C 1
ATOM 719 O O . LYS A 1 94 ? 6.315 -18.438 -3.395 1.00 97.31 94 LYS A O 1
ATOM 724 N N . THR A 1 95 ? 5.580 -17.630 -1.437 1.00 97.75 95 THR A N 1
ATOM 725 C CA . THR A 1 95 ? 4.259 -18.267 -1.526 1.00 97.75 95 THR A CA 1
ATOM 726 C C . THR A 1 95 ? 3.487 -17.763 -2.745 1.00 97.75 95 THR A C 1
ATOM 728 O O . THR A 1 95 ? 2.880 -18.552 -3.462 1.00 97.75 95 THR A O 1
ATOM 731 N N . LEU A 1 96 ? 3.562 -16.461 -3.044 1.00 97.12 96 LEU A N 1
ATOM 732 C CA . LEU A 1 96 ? 2.918 -15.885 -4.229 1.00 97.12 96 LEU A CA 1
ATOM 733 C C . LEU A 1 96 ? 3.474 -16.463 -5.541 1.00 97.12 96 LEU A C 1
ATOM 735 O O . LEU A 1 96 ? 2.704 -16.708 -6.468 1.00 97.12 96 LEU A O 1
ATOM 739 N N . LEU A 1 97 ? 4.782 -16.734 -5.611 1.00 97.38 97 LEU A N 1
ATOM 740 C CA . LEU A 1 97 ? 5.409 -17.408 -6.754 1.00 97.38 97 LEU A CA 1
ATOM 741 C C . LEU A 1 97 ? 4.948 -18.856 -6.925 1.00 97.38 97 LEU A C 1
ATOM 743 O O . LEU A 1 97 ? 4.799 -19.314 -8.052 1.00 97.38 97 LEU A O 1
ATOM 747 N N . GLU A 1 98 ? 4.759 -19.575 -5.821 1.00 97.31 98 GLU A N 1
ATOM 748 C CA . GLU A 1 98 ? 4.323 -20.974 -5.840 1.00 97.31 98 GLU A CA 1
ATOM 749 C C . GLU A 1 98 ? 2.847 -21.099 -6.239 1.00 97.31 98 GLU A C 1
ATOM 751 O O . GLU A 1 98 ? 2.478 -22.029 -6.952 1.00 97.31 98 GLU A O 1
ATOM 756 N N . VAL A 1 99 ? 2.006 -20.156 -5.803 1.00 97.56 99 VAL A N 1
ATOM 757 C CA . VAL A 1 99 ? 0.551 -20.211 -6.007 1.00 97.56 99 VAL A CA 1
ATOM 758 C C . VAL A 1 99 ? 0.115 -19.568 -7.327 1.00 97.56 99 VAL A C 1
ATOM 760 O O . VAL A 1 99 ? -0.761 -20.108 -8.000 1.00 97.56 99 VAL A O 1
ATOM 763 N N . ALA A 1 100 ? 0.675 -18.411 -7.698 1.00 97.12 100 ALA A N 1
ATOM 764 C CA . ALA A 1 100 ? 0.181 -17.618 -8.828 1.00 97.12 100 ALA A CA 1
ATOM 765 C C . ALA A 1 100 ? 1.297 -16.828 -9.555 1.00 97.12 100 ALA A C 1
ATOM 767 O O . ALA A 1 100 ? 1.262 -15.595 -9.594 1.00 97.12 100 ALA A O 1
ATOM 768 N N . PRO A 1 101 ? 2.281 -17.509 -10.177 1.00 97.44 101 PRO A N 1
ATOM 769 C CA . PRO A 1 101 ? 3.447 -16.856 -10.786 1.00 97.44 101 PRO A CA 1
ATOM 770 C C . PRO A 1 101 ? 3.104 -15.947 -11.977 1.00 97.44 101 PRO A C 1
ATOM 772 O O . PRO A 1 101 ? 3.735 -14.905 -12.158 1.00 97.44 101 PRO A O 1
ATOM 775 N N . GLU A 1 102 ? 2.090 -16.310 -12.763 1.00 98.25 102 GLU A N 1
ATOM 776 C CA . GLU A 1 102 ? 1.647 -15.554 -13.945 1.00 98.25 102 GLU A CA 1
ATOM 777 C C . GLU A 1 102 ? 0.592 -14.486 -13.624 1.00 98.25 102 GLU A C 1
ATOM 779 O O . GLU A 1 102 ? 0.068 -13.846 -14.533 1.00 98.25 102 GLU A O 1
ATOM 784 N N . HIS A 1 103 ? 0.261 -14.277 -12.345 1.00 98.44 103 HIS A N 1
ATOM 785 C CA . HIS A 1 103 ? -0.691 -13.238 -11.964 1.00 98.44 103 HIS A CA 1
ATOM 786 C C . HIS A 1 103 ? -0.159 -11.860 -12.367 1.00 98.44 103 HIS A C 1
ATOM 788 O O . HIS A 1 103 ? 0.995 -11.528 -12.083 1.00 98.44 103 HIS A O 1
ATOM 794 N N . GLU A 1 104 ? -0.996 -11.074 -13.043 1.00 98.31 104 GLU A N 1
ATOM 795 C CA . GLU A 1 104 ? -0.628 -9.744 -13.518 1.00 98.31 104 GLU A CA 1
ATOM 796 C C . GLU A 1 104 ? -0.466 -8.773 -12.341 1.00 98.31 104 GLU A C 1
ATOM 798 O O . GLU A 1 104 ? -1.257 -8.761 -11.400 1.00 98.31 104 GLU A O 1
ATOM 803 N N . VAL A 1 105 ? 0.573 -7.944 -12.399 1.00 98.25 105 VAL A N 1
ATOM 804 C CA . VAL A 1 105 ? 0.879 -6.914 -11.406 1.00 98.25 105 VAL A CA 1
ATOM 805 C C . VAL A 1 105 ? 1.061 -5.581 -12.124 1.00 98.25 105 VAL A C 1
ATOM 807 O O . VAL A 1 105 ? 1.898 -5.464 -13.024 1.00 98.25 105 VAL A O 1
ATOM 810 N N . GLU A 1 106 ? 0.307 -4.562 -11.703 1.00 98.50 106 GLU A N 1
ATOM 811 C CA . GLU A 1 106 ? 0.558 -3.175 -12.104 1.00 98.50 106 GLU A CA 1
ATOM 812 C C . GLU A 1 106 ? 1.853 -2.683 -11.445 1.00 98.50 106 GLU A C 1
ATOM 814 O O . GLU A 1 106 ? 2.011 -2.726 -10.225 1.00 98.50 106 GLU A O 1
ATOM 819 N N . VAL A 1 107 ? 2.777 -2.179 -12.256 1.00 98.44 107 VAL A N 1
ATOM 820 C CA . VAL A 1 107 ? 4.058 -1.634 -11.807 1.00 98.44 107 VAL A CA 1
ATOM 821 C C . VAL A 1 107 ? 4.064 -0.124 -11.978 1.00 98.44 107 VAL A C 1
ATOM 823 O O . VAL A 1 107 ? 3.669 0.407 -13.018 1.00 98.44 107 VAL A O 1
ATOM 826 N N . ARG A 1 108 ? 4.580 0.568 -10.960 1.00 97.88 108 ARG A N 1
ATOM 827 C CA . ARG A 1 108 ? 4.875 2.001 -10.992 1.00 97.88 108 ARG A CA 1
ATOM 828 C C . ARG A 1 108 ? 6.383 2.216 -11.008 1.00 97.88 108 ARG A C 1
ATOM 830 O O . ARG A 1 108 ? 7.059 1.932 -10.026 1.00 97.88 108 ARG A O 1
ATOM 837 N N . THR A 1 109 ? 6.910 2.729 -12.115 1.00 96.56 109 THR A N 1
ATOM 838 C CA . THR A 1 109 ? 8.318 3.131 -12.223 1.00 96.56 109 THR A CA 1
ATOM 839 C C . THR A 1 109 ? 8.475 4.544 -11.677 1.00 96.56 109 THR A C 1
ATOM 841 O O . THR A 1 109 ? 7.795 5.463 -12.134 1.00 96.56 109 THR A O 1
ATOM 844 N N . GLN A 1 110 ? 9.345 4.698 -10.681 1.00 94.31 110 GLN A N 1
ATOM 845 C CA . GLN A 1 110 ? 9.546 5.929 -9.916 1.00 94.31 110 GLN A CA 1
ATOM 846 C C . GLN A 1 110 ? 11.043 6.182 -9.706 1.00 94.31 110 GLN A C 1
ATOM 848 O O . GLN A 1 110 ? 11.848 5.247 -9.718 1.00 94.31 110 GLN A O 1
ATOM 853 N N . TYR A 1 111 ? 11.415 7.440 -9.477 1.00 90.75 111 TYR A N 1
ATOM 854 C CA . TYR A 1 111 ? 12.771 7.796 -9.069 1.00 90.75 111 TYR A CA 1
ATOM 855 C C . TYR A 1 111 ? 12.993 7.477 -7.592 1.00 90.75 111 TYR A C 1
ATOM 857 O O . TYR A 1 111 ? 12.134 7.724 -6.747 1.00 90.75 111 TYR A O 1
ATOM 865 N N . LYS A 1 112 ? 14.180 6.966 -7.263 1.00 89.81 112 LYS A N 1
ATOM 866 C CA . LYS A 1 112 ? 14.593 6.785 -5.872 1.00 89.81 112 LYS A CA 1
ATOM 867 C C . LYS A 1 112 ? 14.966 8.148 -5.284 1.00 89.81 112 LYS A C 1
ATOM 869 O O . LYS A 1 112 ? 16.039 8.668 -5.577 1.00 89.81 112 LYS A O 1
ATOM 874 N N . MET A 1 113 ? 14.088 8.699 -4.452 1.00 91.50 113 MET A N 1
ATOM 875 C CA . MET A 1 113 ? 14.288 9.963 -3.735 1.00 91.50 113 MET A CA 1
ATOM 876 C C . MET A 1 113 ? 14.242 9.736 -2.213 1.00 91.50 113 MET A C 1
ATOM 878 O O . MET A 1 113 ? 13.723 8.707 -1.767 1.00 91.50 113 MET A O 1
ATOM 882 N N . PRO A 1 114 ? 14.796 10.650 -1.394 1.00 90.94 114 PRO A N 1
ATOM 883 C CA . PRO A 1 114 ? 14.539 10.669 0.046 1.00 90.94 114 PRO A CA 1
ATOM 884 C C . PRO A 1 114 ? 13.034 10.749 0.340 1.00 90.94 114 PRO A C 1
ATOM 886 O O . PRO A 1 114 ? 12.290 11.343 -0.433 1.00 90.94 114 PRO A O 1
ATOM 889 N N . CYS A 1 115 ? 12.584 10.184 1.463 1.00 90.06 115 CYS A N 1
ATOM 890 C CA . CYS A 1 115 ? 11.154 10.043 1.771 1.00 90.06 115 CYS A CA 1
ATOM 891 C C . CYS A 1 115 ? 10.371 11.366 1.834 1.00 90.06 115 CYS A C 1
ATOM 893 O O . CYS A 1 115 ? 9.178 11.367 1.544 1.00 90.06 115 CYS A O 1
ATOM 895 N N . ASP A 1 116 ? 11.042 12.473 2.159 1.00 92.44 116 ASP A N 1
ATOM 896 C CA . ASP A 1 116 ? 10.408 13.776 2.392 1.00 92.44 116 ASP A CA 1
ATOM 897 C C . ASP A 1 116 ? 10.647 14.769 1.239 1.00 92.44 116 ASP A C 1
ATOM 899 O O . ASP A 1 116 ? 10.416 15.969 1.384 1.00 92.44 116 ASP A O 1
ATOM 903 N N . VAL A 1 117 ? 11.160 14.295 0.096 1.00 93.44 117 VAL A N 1
ATOM 904 C CA . VAL A 1 117 ? 11.588 15.145 -1.023 1.00 93.44 117 VAL A CA 1
ATOM 905 C C . VAL A 1 117 ? 11.014 14.631 -2.343 1.00 93.44 117 VAL A C 1
ATOM 907 O O . VAL A 1 117 ? 11.102 13.445 -2.645 1.00 93.44 117 VAL A O 1
ATOM 910 N N . ASN A 1 118 ? 10.493 15.548 -3.162 1.00 95.88 118 ASN A N 1
ATOM 911 C CA . ASN A 1 118 ? 10.131 15.297 -4.557 1.00 95.88 118 ASN A CA 1
ATOM 912 C C . ASN A 1 118 ? 10.647 16.445 -5.432 1.00 95.88 118 ASN A C 1
ATOM 914 O O . ASN A 1 118 ? 10.328 17.606 -5.163 1.00 95.88 118 ASN A O 1
ATOM 918 N N . VAL A 1 119 ? 11.452 16.130 -6.449 1.00 93.62 119 VAL A N 1
ATOM 919 C CA . VAL A 1 119 ? 12.097 17.121 -7.326 1.00 93.62 119 VAL A CA 1
ATOM 920 C C . VAL A 1 119 ? 11.861 16.827 -8.807 1.00 93.62 119 VAL A C 1
ATOM 922 O O . VAL A 1 119 ? 11.647 15.680 -9.191 1.00 93.62 119 VAL A O 1
ATOM 925 N N . ASP A 1 120 ? 11.894 17.861 -9.643 1.00 91.94 120 ASP A N 1
ATOM 926 C CA . ASP A 1 120 ? 11.868 17.730 -11.098 1.00 91.94 120 ASP A CA 1
ATOM 927 C C . ASP A 1 120 ? 13.232 17.267 -11.661 1.00 91.94 120 ASP A C 1
ATOM 929 O O . ASP A 1 120 ? 14.198 17.024 -10.933 1.00 91.94 120 ASP A O 1
ATOM 933 N N . HIS A 1 121 ? 13.331 17.148 -12.987 1.00 87.69 121 HIS A N 1
ATOM 934 C CA . HIS A 1 121 ? 14.559 16.750 -13.691 1.00 87.69 121 HIS A CA 1
ATOM 935 C C . HIS A 1 121 ? 15.692 17.791 -13.608 1.00 87.69 121 HIS A C 1
ATOM 937 O O . HIS A 1 121 ? 16.830 17.474 -13.952 1.00 87.69 121 HIS A O 1
ATOM 943 N N . LEU A 1 122 ? 15.399 19.011 -13.149 1.00 91.56 122 LEU A N 1
ATOM 944 C CA . LEU A 1 122 ? 16.370 20.072 -12.876 1.00 91.56 122 LEU A CA 1
ATOM 945 C C . LEU A 1 122 ? 16.762 20.130 -11.387 1.00 91.56 122 LEU A C 1
ATOM 947 O O . LEU A 1 122 ? 17.660 20.886 -11.024 1.00 91.56 122 LEU A O 1
ATOM 951 N N . GLY A 1 123 ? 16.127 19.321 -10.530 1.00 90.38 123 GLY A N 1
ATOM 952 C CA . GLY A 1 123 ? 16.370 19.267 -9.090 1.00 90.38 123 GLY A CA 1
ATOM 953 C C . GLY A 1 123 ? 15.523 20.237 -8.259 1.00 90.38 123 GLY A C 1
ATOM 954 O O . GLY A 1 123 ? 15.777 20.380 -7.063 1.00 90.38 123 GLY A O 1
ATOM 955 N N . HIS A 1 124 ? 14.519 20.897 -8.842 1.00 93.88 124 HIS A N 1
ATOM 956 C CA . HIS A 1 124 ? 13.647 21.818 -8.113 1.00 93.88 124 HIS A CA 1
ATOM 957 C C . HIS A 1 124 ? 12.468 21.091 -7.454 1.00 93.88 124 HIS A C 1
ATOM 959 O O . HIS A 1 124 ? 11.897 20.191 -8.071 1.00 93.88 124 HIS A O 1
ATOM 965 N N . PRO A 1 125 ? 12.039 21.483 -6.237 1.00 95.81 125 PRO A N 1
ATOM 966 C CA . PRO A 1 125 ? 10.881 20.884 -5.582 1.00 95.81 125 PRO A CA 1
ATOM 967 C C . PRO A 1 125 ? 9.607 20.991 -6.425 1.00 95.81 125 PRO A C 1
ATOM 969 O O . PRO A 1 125 ? 9.261 22.071 -6.902 1.00 95.81 125 PRO A O 1
ATOM 972 N N . THR A 1 126 ? 8.878 19.884 -6.563 1.00 95.25 126 THR A N 1
ATOM 973 C CA . THR A 1 126 ? 7.634 19.831 -7.344 1.00 95.25 126 THR A CA 1
ATOM 974 C C . THR A 1 126 ? 6.571 18.974 -6.661 1.00 95.25 126 THR A C 1
ATOM 976 O O . THR A 1 126 ? 6.879 18.055 -5.904 1.00 95.25 126 THR A O 1
ATOM 979 N N . TRP A 1 127 ? 5.298 19.271 -6.932 1.00 94.44 127 TRP A N 1
ATOM 980 C CA . TRP A 1 127 ? 4.161 18.440 -6.518 1.00 94.44 127 TRP A CA 1
ATOM 981 C C . TRP A 1 127 ? 3.875 17.305 -7.506 1.00 94.44 127 TRP A C 1
ATOM 983 O O . TRP A 1 127 ? 3.239 16.319 -7.140 1.00 94.44 127 TRP A O 1
ATOM 993 N N . GLU A 1 128 ? 4.328 17.436 -8.755 1.00 94.25 128 GLU A N 1
ATOM 994 C CA . GLU A 1 128 ? 4.147 16.401 -9.768 1.00 94.25 128 GLU A CA 1
ATOM 995 C C . GLU A 1 128 ? 4.992 15.174 -9.411 1.00 94.25 128 GLU A C 1
ATOM 997 O O . GLU A 1 128 ? 6.221 15.229 -9.360 1.00 94.25 128 GLU A O 1
ATOM 1002 N N . CYS A 1 129 ? 4.332 14.050 -9.135 1.00 92.44 129 CYS A N 1
ATOM 1003 C CA . CYS A 1 129 ? 5.004 12.788 -8.853 1.00 92.44 129 CYS A CA 1
ATOM 1004 C C . CYS A 1 129 ? 5.146 11.981 -10.147 1.00 92.44 129 CYS A C 1
ATOM 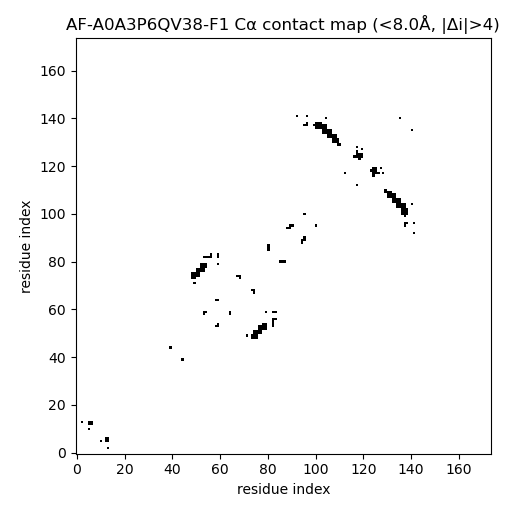1006 O O . CYS A 1 129 ? 4.162 11.459 -10.680 1.00 92.44 129 CYS A O 1
ATOM 1008 N N . MET A 1 130 ? 6.379 11.848 -10.643 1.00 91.38 130 MET A N 1
ATOM 1009 C CA . MET A 1 130 ? 6.665 11.026 -11.819 1.00 91.38 130 MET A CA 1
ATOM 1010 C C . MET A 1 130 ? 6.497 9.540 -11.478 1.00 91.38 130 MET A C 1
ATOM 1012 O O . MET A 1 130 ? 7.340 8.930 -10.819 1.00 91.38 130 MET A O 1
ATOM 1016 N N . SER A 1 131 ? 5.382 8.960 -11.926 1.00 95.62 131 SER A N 1
ATOM 1017 C CA . SER A 1 131 ? 5.015 7.574 -11.641 1.00 95.62 131 SER A CA 1
ATOM 1018 C C . SER A 1 131 ? 4.401 6.896 -12.866 1.00 95.62 131 SER A C 1
ATOM 1020 O O . SER A 1 131 ? 3.182 6.882 -13.063 1.00 95.62 131 SER A O 1
ATOM 1022 N N . THR A 1 132 ? 5.264 6.315 -13.699 1.00 97.06 132 THR A N 1
ATOM 1023 C CA . THR A 1 132 ? 4.858 5.679 -14.958 1.00 97.06 132 THR A CA 1
ATOM 1024 C C . THR A 1 132 ? 4.273 4.299 -14.699 1.00 97.06 132 THR A C 1
ATOM 1026 O O . THR A 1 132 ? 4.889 3.471 -14.028 1.00 97.06 132 THR A O 1
ATOM 1029 N N . ARG A 1 133 ? 3.086 4.041 -15.251 1.00 98.25 133 ARG A N 1
ATOM 1030 C CA . ARG A 1 133 ? 2.396 2.754 -15.135 1.00 98.25 133 ARG A CA 1
ATOM 1031 C C . ARG A 1 133 ? 2.844 1.772 -16.219 1.00 98.25 133 ARG A C 1
ATOM 1033 O O . ARG A 1 133 ? 2.897 2.132 -17.391 1.00 98.25 133 ARG A O 1
ATOM 1040 N N . SER A 1 134 ? 3.083 0.525 -15.831 1.00 98.19 134 SER A N 1
ATOM 1041 C CA . SER A 1 134 ? 3.274 -0.631 -16.717 1.00 98.19 134 SER A CA 1
ATOM 1042 C C . SER A 1 134 ? 2.688 -1.896 -16.075 1.00 98.19 134 SER A C 1
ATOM 1044 O O . SER A 1 134 ? 2.147 -1.828 -14.973 1.00 98.19 134 SER A O 1
ATOM 1046 N N . TYR A 1 135 ? 2.774 -3.038 -16.759 1.00 98.38 135 TYR A N 1
ATOM 1047 C CA . TYR A 1 135 ? 2.261 -4.321 -16.274 1.00 98.38 135 TYR A CA 1
ATOM 1048 C C . TYR A 1 135 ? 3.320 -5.410 -16.432 1.00 98.38 135 TYR A C 1
ATOM 1050 O O . TYR A 1 135 ? 4.093 -5.417 -17.393 1.00 98.38 135 TYR A O 1
ATOM 1058 N N . THR A 1 136 ? 3.369 -6.322 -15.470 1.00 98.38 136 THR A N 1
ATOM 1059 C CA . THR A 1 136 ? 4.254 -7.491 -15.470 1.00 98.38 136 THR A CA 1
ATOM 1060 C C . THR A 1 136 ? 3.566 -8.652 -14.756 1.00 98.38 136 THR A C 1
ATOM 1062 O O . THR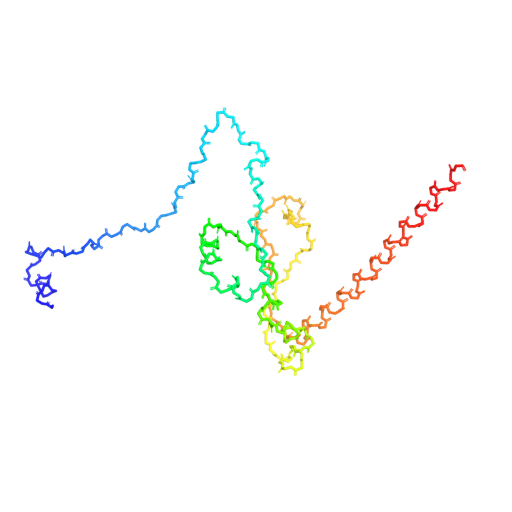 A 1 136 ? 2.385 -8.564 -14.441 1.00 98.38 136 THR A O 1
ATOM 1065 N N . THR A 1 137 ? 4.285 -9.737 -14.485 1.00 98.50 137 THR A N 1
ATOM 1066 C CA . THR A 1 137 ? 3.783 -10.857 -13.679 1.00 98.50 137 THR A CA 1
ATOM 1067 C C . THR A 1 137 ? 4.450 -10.907 -12.307 1.00 98.50 137 THR A C 1
ATOM 1069 O O . THR A 1 137 ? 5.566 -10.402 -12.132 1.00 98.50 137 THR A O 1
ATOM 1072 N N . VAL A 1 138 ? 3.802 -11.556 -11.334 1.00 98.44 138 VAL A N 1
ATOM 1073 C CA . VAL A 1 138 ? 4.380 -11.838 -10.006 1.00 98.44 138 VAL A CA 1
ATOM 1074 C C . VAL A 1 138 ? 5.772 -12.454 -10.139 1.00 98.44 138 VAL A C 1
ATOM 1076 O O . VAL A 1 138 ? 6.701 -12.015 -9.461 1.00 98.44 138 VAL A O 1
ATOM 1079 N N . MET A 1 139 ? 5.950 -13.404 -11.062 1.00 98.31 139 MET A N 1
ATOM 1080 C CA . MET A 1 139 ? 7.237 -14.043 -11.332 1.00 98.31 139 MET A CA 1
ATOM 1081 C C . MET A 1 139 ? 8.341 -13.046 -11.683 1.00 98.31 139 MET A C 1
ATOM 1083 O O . MET A 1 139 ? 9.392 -13.022 -11.037 1.00 98.31 139 MET A O 1
ATOM 1087 N N . LYS A 1 140 ? 8.102 -12.201 -12.688 1.00 98.31 140 LYS A N 1
ATOM 1088 C CA . LYS A 1 140 ? 9.088 -11.217 -13.148 1.00 98.31 140 LYS A CA 1
ATOM 1089 C C . LYS A 1 140 ? 9.363 -10.156 -12.083 1.00 98.31 140 LYS A C 1
ATOM 1091 O O . LYS A 1 140 ? 10.511 -9.768 -11.880 1.00 98.31 140 LYS A O 1
ATOM 1096 N N . TYR A 1 141 ? 8.332 -9.707 -11.365 1.00 98.25 141 TYR A N 1
ATOM 1097 C CA . TYR A 1 141 ? 8.510 -8.710 -10.311 1.00 98.25 141 TYR A CA 1
ATOM 1098 C C . TYR A 1 141 ? 9.273 -9.266 -9.101 1.00 98.25 141 TYR A C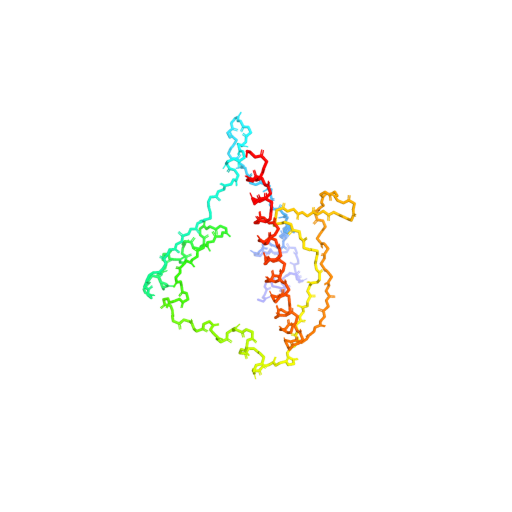 1
ATOM 1100 O O . TYR A 1 141 ? 10.105 -8.572 -8.518 1.00 98.25 141 TYR A O 1
ATOM 1108 N N . ALA A 1 142 ? 9.059 -10.534 -8.746 1.00 98.00 142 ALA A N 1
ATOM 1109 C CA . ALA A 1 142 ? 9.809 -11.189 -7.682 1.00 98.00 142 ALA A CA 1
ATOM 1110 C C . ALA A 1 142 ? 11.298 -11.343 -8.022 1.00 98.00 142 ALA A C 1
ATOM 1112 O O . ALA A 1 142 ? 12.147 -11.150 -7.150 1.00 98.00 142 ALA A O 1
ATOM 1113 N N . GLN A 1 143 ? 11.627 -11.651 -9.284 1.00 97.50 143 GLN A N 1
ATOM 1114 C CA . GLN A 1 143 ? 13.014 -11.665 -9.763 1.00 97.50 143 GLN A CA 1
ATOM 1115 C C . GLN A 1 143 ? 13.658 -10.286 -9.581 1.00 97.50 143 GLN A C 1
ATOM 1117 O O . GLN A 1 143 ? 14.695 -10.183 -8.924 1.00 97.50 143 GLN A O 1
ATOM 1122 N N . TYR A 1 144 ? 12.985 -9.225 -10.038 1.00 97.38 144 TYR A N 1
ATOM 1123 C CA . TYR A 1 144 ? 13.425 -7.842 -9.839 1.00 97.38 144 TYR A CA 1
ATOM 1124 C C . TYR A 1 144 ? 13.621 -7.491 -8.353 1.00 97.38 144 TYR A C 1
ATOM 1126 O O . TYR A 1 144 ? 14.650 -6.925 -7.977 1.00 97.38 144 TYR A O 1
ATOM 1134 N N . GLN A 1 145 ? 12.675 -7.858 -7.482 1.00 97.12 145 GLN A N 1
ATOM 1135 C CA . GLN A 1 145 ? 12.772 -7.623 -6.038 1.00 97.12 145 GLN A CA 1
ATOM 1136 C C . GLN A 1 145 ? 13.997 -8.328 -5.432 1.00 97.12 145 GLN A C 1
ATOM 1138 O O . GLN A 1 145 ? 14.756 -7.718 -4.674 1.00 97.12 145 GLN A O 1
ATOM 1143 N N . ALA A 1 146 ? 14.218 -9.599 -5.778 1.00 95.75 146 ALA A N 1
ATOM 1144 C CA . ALA A 1 146 ? 15.338 -10.385 -5.269 1.00 95.75 146 ALA A CA 1
ATOM 1145 C C . ALA A 1 146 ? 16.693 -9.862 -5.774 1.00 95.75 146 ALA A C 1
ATOM 1147 O O . ALA A 1 146 ? 17.663 -9.811 -5.013 1.00 95.75 146 ALA A O 1
ATOM 1148 N N . GLU A 1 147 ? 16.774 -9.463 -7.043 1.00 95.94 147 GLU A N 1
ATOM 1149 C CA . GLU A 1 147 ? 17.970 -8.861 -7.638 1.00 95.94 147 GLU A CA 1
ATOM 1150 C C . GLU A 1 147 ? 18.292 -7.506 -7.011 1.00 95.94 147 GLU A C 1
ATOM 1152 O O . GLU A 1 147 ? 19.436 -7.277 -6.612 1.00 95.94 147 GLU A O 1
ATOM 1157 N N . THR A 1 148 ? 17.279 -6.657 -6.827 1.00 94.25 148 THR A N 1
ATOM 1158 C CA . THR A 1 148 ? 17.414 -5.347 -6.176 1.00 94.25 148 THR A CA 1
ATOM 1159 C C . THR A 1 148 ? 17.930 -5.505 -4.750 1.00 94.25 148 THR A C 1
ATOM 1161 O O . THR A 1 148 ? 18.890 -4.842 -4.359 1.00 94.25 148 THR A O 1
ATOM 1164 N N . PHE A 1 149 ? 17.379 -6.453 -3.986 1.00 93.56 149 PHE A N 1
ATOM 1165 C CA . PHE A 1 149 ? 17.848 -6.744 -2.633 1.00 93.56 149 PHE A CA 1
ATOM 1166 C C . PHE A 1 149 ? 19.317 -7.195 -2.613 1.00 93.56 149 PHE A C 1
ATOM 1168 O O . PHE A 1 149 ? 20.122 -6.685 -1.829 1.00 93.56 149 PHE A O 1
ATOM 1175 N N . LYS A 1 150 ? 19.705 -8.109 -3.514 1.00 93.12 150 LYS A N 1
ATOM 1176 C CA . LYS A 1 150 ? 21.105 -8.545 -3.656 1.00 93.12 150 LYS A CA 1
ATOM 1177 C C . LYS A 1 150 ? 22.029 -7.385 -4.029 1.00 93.12 150 LYS A C 1
ATOM 1179 O O . LYS A 1 150 ? 23.150 -7.331 -3.523 1.00 93.12 150 LYS A O 1
ATOM 1184 N N . HIS A 1 151 ? 21.586 -6.481 -4.902 1.00 91.62 151 HIS A N 1
ATOM 1185 C CA . HIS A 1 151 ? 22.348 -5.298 -5.291 1.00 91.62 151 HIS A CA 1
ATOM 1186 C C . HIS A 1 151 ? 22.564 -4.357 -4.101 1.00 91.62 151 HIS A C 1
ATOM 1188 O O . HIS A 1 151 ? 23.705 -4.021 -3.792 1.00 91.62 151 HIS A O 1
ATOM 1194 N N . SER A 1 152 ? 21.504 -4.029 -3.357 1.00 89.50 152 SER A N 1
ATOM 1195 C CA . SER A 1 152 ? 21.596 -3.172 -2.170 1.00 89.50 152 SER A CA 1
ATOM 1196 C C . SER A 1 152 ? 22.518 -3.746 -1.092 1.00 89.50 152 SER A C 1
ATOM 1198 O O . SER A 1 152 ? 23.265 -3.002 -0.462 1.00 89.50 152 SER A O 1
ATOM 1200 N N . LEU A 1 153 ? 22.545 -5.073 -0.907 1.00 88.94 153 LEU A N 1
ATOM 1201 C CA . LEU A 1 153 ? 23.505 -5.712 0.001 1.00 88.94 153 LEU A CA 1
ATOM 1202 C C . LEU A 1 153 ? 24.962 -5.519 -0.442 1.00 88.94 153 LEU A C 1
ATOM 1204 O O . LEU A 1 153 ? 25.845 -5.396 0.408 1.00 88.94 153 LEU A O 1
ATOM 1208 N N . LYS A 1 154 ? 25.238 -5.516 -1.752 1.00 87.75 154 LYS A N 1
ATOM 1209 C CA . LYS A 1 154 ? 26.586 -5.261 -2.283 1.00 87.75 154 LYS A CA 1
ATOM 1210 C C . LYS A 1 154 ? 26.986 -3.801 -2.089 1.00 87.75 154 LYS A C 1
ATOM 1212 O O . LYS A 1 154 ? 28.081 -3.555 -1.592 1.00 87.75 154 LYS A O 1
ATOM 1217 N N . GLU A 1 155 ? 26.100 -2.861 -2.413 1.00 83.31 155 GLU A N 1
ATOM 1218 C CA . GLU A 1 155 ? 26.327 -1.425 -2.193 1.00 83.31 155 GLU A CA 1
ATOM 1219 C C . GLU A 1 155 ? 26.590 -1.119 -0.718 1.00 83.31 155 GLU A C 1
ATOM 1221 O O . GLU A 1 155 ? 27.553 -0.434 -0.387 1.00 83.31 155 GLU A O 1
ATOM 1226 N N . PHE A 1 156 ? 25.790 -1.693 0.185 1.00 80.44 156 PHE A N 1
ATOM 1227 C CA . PHE A 1 156 ? 25.971 -1.518 1.623 1.00 80.44 156 PHE A CA 1
ATOM 1228 C C . PHE A 1 156 ? 27.334 -2.037 2.101 1.00 80.44 156 PHE A C 1
ATOM 1230 O O . PHE A 1 156 ? 28.024 -1.370 2.869 1.00 80.44 156 PHE A O 1
ATOM 1237 N N . LYS A 1 157 ? 27.768 -3.206 1.611 1.00 76.94 157 LYS A N 1
ATOM 1238 C CA . LYS A 1 157 ? 29.104 -3.743 1.913 1.00 76.94 157 LYS A CA 1
ATOM 1239 C C . LYS A 1 157 ? 30.223 -2.853 1.370 1.00 76.94 157 LYS A C 1
ATOM 1241 O O . LYS A 1 157 ? 31.216 -2.664 2.067 1.00 76.94 157 LYS A O 1
ATOM 1246 N N . ALA A 1 158 ? 30.069 -2.309 0.164 1.00 74.94 158 ALA A N 1
ATOM 1247 C CA . ALA A 1 158 ? 31.045 -1.399 -0.431 1.00 74.94 158 ALA A CA 1
ATOM 1248 C C . ALA A 1 158 ? 31.153 -0.087 0.364 1.00 74.94 158 ALA A C 1
ATOM 1250 O O . ALA A 1 158 ? 32.258 0.338 0.690 1.00 74.94 158 ALA A O 1
ATOM 1251 N N . LEU A 1 159 ? 30.019 0.496 0.769 1.00 75.12 159 LEU A N 1
ATOM 1252 C CA . LEU A 1 159 ? 29.978 1.680 1.632 1.00 75.12 159 LEU A CA 1
ATOM 1253 C C . LEU A 1 159 ? 30.647 1.422 2.985 1.00 75.12 159 LEU A C 1
ATOM 1255 O O . LEU A 1 159 ? 31.458 2.229 3.426 1.00 75.12 159 LEU A O 1
ATOM 1259 N N . LEU A 1 160 ? 30.375 0.280 3.624 1.00 72.06 160 LEU A N 1
ATOM 1260 C CA . LEU A 1 160 ? 31.041 -0.099 4.874 1.00 72.06 160 LEU A CA 1
ATOM 1261 C C . LEU A 1 160 ? 32.553 -0.277 4.707 1.00 72.06 160 LEU A C 1
ATOM 1263 O O . LEU A 1 160 ? 33.315 0.110 5.592 1.00 72.06 160 LEU A O 1
ATOM 1267 N N . PHE A 1 161 ? 32.995 -0.858 3.591 1.00 68.44 161 PHE A N 1
ATOM 1268 C CA . PHE A 1 161 ? 34.418 -0.968 3.286 1.00 68.44 161 PHE A CA 1
ATOM 1269 C C . PHE A 1 161 ? 35.049 0.418 3.128 1.00 68.44 161 PHE A C 1
ATOM 1271 O O . PHE A 1 161 ? 36.104 0.676 3.694 1.00 68.44 161 PHE A O 1
ATOM 1278 N N . GLN A 1 162 ? 34.372 1.336 2.439 1.00 59.72 162 GLN A N 1
ATOM 1279 C CA . GLN A 1 162 ? 34.860 2.694 2.223 1.00 59.72 162 GLN A CA 1
ATOM 1280 C C . GLN A 1 162 ? 34.888 3.524 3.514 1.00 59.72 162 GLN A C 1
ATOM 1282 O O . GLN A 1 162 ? 35.871 4.217 3.755 1.00 59.72 162 GLN A O 1
ATOM 1287 N N . ILE A 1 163 ? 33.885 3.387 4.388 1.00 69.00 163 ILE A N 1
ATOM 1288 C CA . ILE A 1 163 ? 33.886 3.992 5.731 1.00 69.00 163 ILE A CA 1
ATOM 1289 C C . ILE A 1 163 ? 35.070 3.468 6.550 1.00 69.00 163 ILE A C 1
ATOM 1291 O O . ILE A 1 163 ? 35.821 4.262 7.106 1.00 69.00 163 ILE A O 1
ATOM 1295 N N . ARG A 1 164 ? 35.301 2.148 6.563 1.00 65.31 164 ARG A N 1
ATOM 1296 C CA . ARG A 1 164 ? 36.448 1.557 7.271 1.00 65.31 164 ARG A CA 1
ATOM 1297 C C . ARG A 1 164 ? 37.791 2.013 6.706 1.00 65.31 164 ARG A C 1
ATOM 1299 O O . ARG A 1 164 ? 38.712 2.251 7.473 1.00 65.31 164 ARG A O 1
ATOM 1306 N N . VAL A 1 165 ? 37.921 2.147 5.387 1.00 66.12 165 VAL A N 1
ATOM 1307 C CA . VAL A 1 165 ? 39.146 2.672 4.761 1.00 66.12 165 VAL A CA 1
ATOM 1308 C C . VAL A 1 165 ? 39.384 4.130 5.163 1.00 66.12 165 VAL A C 1
ATOM 1310 O O . VAL A 1 165 ? 40.516 4.479 5.481 1.00 66.12 165 VAL A O 1
ATOM 1313 N N . VAL A 1 166 ? 38.339 4.963 5.212 1.00 64.06 166 VAL A N 1
ATOM 1314 C CA . VAL A 1 166 ? 38.437 6.359 5.674 1.00 64.06 166 VAL A CA 1
ATOM 1315 C C . VAL A 1 166 ? 38.798 6.438 7.163 1.00 64.06 166 VAL A C 1
ATOM 1317 O O . VAL A 1 166 ? 39.649 7.243 7.529 1.00 64.06 166 VAL A O 1
ATOM 1320 N N . GLU A 1 167 ? 38.228 5.585 8.018 1.00 61.59 167 GLU A N 1
ATOM 1321 C CA . GLU A 1 167 ? 38.595 5.510 9.443 1.00 61.59 167 GLU A CA 1
ATOM 1322 C C . GLU A 1 167 ? 40.053 5.070 9.646 1.00 61.59 167 GLU A C 1
ATOM 1324 O O . GLU A 1 167 ? 40.760 5.658 10.461 1.00 61.59 167 GLU A O 1
ATOM 1329 N N . ILE A 1 168 ? 40.535 4.080 8.886 1.00 60.62 168 ILE A N 1
ATOM 1330 C CA . ILE A 1 168 ? 41.928 3.607 8.963 1.00 60.62 168 ILE A CA 1
ATOM 1331 C C . ILE A 1 168 ? 42.902 4.662 8.419 1.00 60.62 168 ILE A C 1
ATOM 1333 O O . ILE A 1 168 ? 43.950 4.887 9.021 1.00 60.62 168 ILE A O 1
ATOM 1337 N N . ALA A 1 169 ? 42.559 5.347 7.324 1.00 58.53 169 ALA A N 1
ATOM 1338 C CA . ALA A 1 169 ? 43.371 6.436 6.781 1.00 58.53 169 ALA A CA 1
ATOM 1339 C C . ALA A 1 169 ? 43.434 7.635 7.745 1.00 58.53 169 ALA A C 1
ATOM 1341 O O . ALA A 1 169 ? 44.511 8.171 7.982 1.00 58.53 169 ALA A O 1
ATOM 1342 N N . GLY A 1 170 ? 42.317 7.994 8.387 1.00 56.19 170 GLY A N 1
ATOM 1343 C CA . GLY A 1 170 ? 42.265 9.061 9.395 1.00 56.19 170 GLY A CA 1
ATOM 1344 C C . GLY A 1 170 ? 42.966 8.734 10.722 1.00 56.19 170 GLY A C 1
ATOM 1345 O O . GLY A 1 170 ? 43.240 9.642 11.506 1.00 56.19 170 GLY A O 1
ATOM 1346 N N . LEU A 1 171 ? 43.272 7.459 10.982 1.00 56.25 171 LEU A N 1
ATOM 1347 C CA . LEU A 1 171 ? 44.101 7.012 12.109 1.00 56.25 171 LEU A CA 1
ATOM 1348 C C . LEU A 1 171 ? 45.603 6.986 11.777 1.00 56.25 171 LEU A C 1
ATOM 1350 O O . LEU A 1 171 ? 46.406 6.911 12.700 1.00 56.25 171 LEU A O 1
ATOM 1354 N N . SER A 1 172 ? 45.983 7.047 10.495 1.00 50.44 172 SER A N 1
ATOM 1355 C CA . SER A 1 172 ? 47.386 7.031 10.054 1.00 50.44 172 SER A CA 1
ATOM 1356 C C . SER A 1 172 ? 48.024 8.425 9.961 1.00 50.44 172 SER A C 1
ATO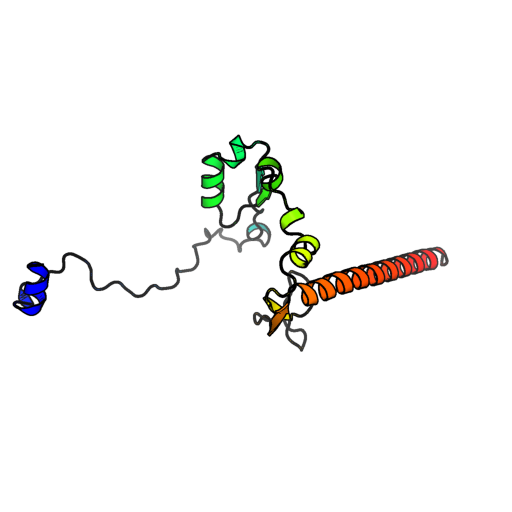M 1358 O O . SER A 1 172 ? 49.245 8.506 9.857 1.00 50.44 172 SER A O 1
ATOM 1360 N N . ASP A 1 173 ? 47.225 9.497 10.008 1.00 53.84 173 ASP A N 1
ATOM 1361 C CA . ASP A 1 173 ? 47.667 10.905 9.965 1.00 53.84 173 ASP A CA 1
ATOM 1362 C C . ASP A 1 173 ? 47.782 11.550 11.371 1.00 53.84 173 ASP A C 1
ATOM 1364 O O . ASP A 1 173 ? 47.648 12.767 11.526 1.00 53.84 173 ASP A O 1
ATOM 1368 N N . LYS A 1 174 ? 48.019 10.751 12.422 1.00 44.88 174 LYS A N 1
ATOM 1369 C CA . LYS A 1 174 ? 48.298 11.232 13.789 1.00 44.88 174 LYS A CA 1
ATOM 1370 C C . LYS A 1 174 ? 49.606 10.694 14.345 1.00 44.88 174 LYS A C 1
ATOM 1372 O O . LYS A 1 174 ? 49.889 9.498 14.126 1.00 44.88 174 LYS A O 1
#

Solvent-accessible surface area (backbone atoms only — not comparable to full-atom values): 11013 Å² total; per-residue (Å²): 109,73,71,64,50,30,52,73,78,38,53,92,78,47,74,75,94,59,83,85,81,70,78,77,90,70,85,77,75,83,78,81,67,79,77,59,99,55,82,78,53,75,71,75,73,64,70,81,78,49,73,48,79,32,84,40,57,65,53,74,70,32,70,67,53,54,54,54,49,73,74,39,100,58,67,47,74,40,49,50,54,68,46,70,65,56,72,64,66,69,74,31,72,66,42,42,44,75,76,43,30,79,42,77,38,86,40,71,54,63,79,94,61,61,95,93,54,49,56,49,100,87,66,46,80,47,88,76,76,72,62,50,79,50,76,49,29,44,44,61,50,48,51,51,52,54,50,52,53,55,48,51,54,50,53,52,51,51,52,52,52,51,52,49,52,50,53,53,54,67,62,68,79,110

Mean predicted aligned error: 11.4 Å

Secondary structure (DSSP, 8-state):
-HHHHHHHH-TTT---SS---PPPP-PPPPP-----SSPPPHHHH-PPPPEEE--SHHHHT-HHHHHHHHHSS--EEESHHHHHT--GGGGSHHHHHHH-TT-EEEEEE-----TT--B-TTS-B-S----EEEEEEHHHHHHHHHHHHHHHHHHHHHHHHHHHHHHHHHHH--

Organism: Cylicostephanus goldi (NCBI:txid71465)

Sequence (174 aa):
MEMCSKRVDRPSEFQSLFCEKISPPQAPNAPELKRCSSPPSVTSLLRPTPLVVVESRKDAQAPELQRFCESAPIALIRGLTGVLKMDLSLFSTKTLLEVAPEHEVEVRTQYKMPCDVNVDHLGHPTWECMSTRSYTTVMKYAQYQAETFKHSLKEFKALLFQIRVVEIAGLSDK

pLDDT: mean 86.08, std 14.3, range [44.88, 98.5]